Protein AF-A0A524A9Q8-F1 (afdb_monomer_lite)

Secondary structure (DSSP, 8-state):
--------PPPP---HHHHHHHHHHHHHHHHHHHHHHHHHHHHHHHHHHHHHHHHHHHHHHHTTS-HHHHHHHHHHHH-

Foldseek 3Di:
DDDPDDDDDDDDDQDPVNVVVVVVVVVVVVVVVVVVVVVVVVVVVVVVVVVVVLVVQLVVVVVPDPNVVSVVVSVVVPD

Structure (mmCIF, N/CA/C/O backbone):
data_AF-A0A524A9Q8-F1
#
_entry.id   AF-A0A524A9Q8-F1
#
loop_
_atom_site.group_PDB
_atom_site.id
_atom_site.type_symbol
_atom_site.label_atom_id
_atom_site.label_alt_id
_atom_site.label_comp_id
_atom_site.label_asym_id
_atom_site.label_entity_id
_atom_site.label_seq_id
_atom_site.pdbx_PDB_ins_code
_atom_site.Cartn_x
_atom_site.Cartn_y
_atom_site.Cartn_z
_atom_site.occupancy
_atom_site.B_iso_or_equiv
_atom_site.auth_seq_id
_atom_site.auth_comp_id
_atom_site.auth_asym_id
_atom_site.auth_atom_id
_atom_site.pdbx_PDB_model_num
ATOM 1 N N . MET A 1 1 ? 57.752 17.637 -34.239 1.00 46.00 1 MET A N 1
ATOM 2 C CA . MET A 1 1 ? 56.635 17.297 -33.325 1.00 46.00 1 MET A CA 1
ATOM 3 C C . MET A 1 1 ? 55.302 17.512 -34.047 1.00 46.00 1 MET A C 1
ATOM 5 O O . MET A 1 1 ? 54.701 18.573 -33.927 1.00 46.00 1 MET A O 1
ATOM 9 N N . GLY A 1 2 ? 54.875 16.556 -34.881 1.00 45.28 2 GLY A N 1
ATOM 10 C CA . GLY A 1 2 ? 53.632 16.668 -35.656 1.00 45.28 2 GLY A CA 1
ATOM 11 C C . GLY A 1 2 ? 52.423 16.270 -34.813 1.00 45.28 2 GLY A C 1
ATOM 12 O O . GLY A 1 2 ? 52.318 15.120 -34.396 1.00 45.28 2 GLY A O 1
ATOM 13 N N . LYS A 1 3 ? 51.520 17.217 -34.540 1.00 54.69 3 LYS A N 1
ATOM 14 C CA . LYS A 1 3 ? 50.249 16.952 -33.851 1.00 54.69 3 LYS A CA 1
ATOM 15 C C . LYS A 1 3 ? 49.368 16.098 -34.767 1.00 54.69 3 LYS A C 1
ATOM 17 O O . LYS A 1 3 ? 48.962 16.562 -35.830 1.00 54.69 3 LYS A O 1
ATOM 22 N N . SER A 1 4 ? 49.075 14.863 -34.364 1.00 55.72 4 SER A N 1
ATOM 23 C CA . SER A 1 4 ? 48.138 13.988 -35.067 1.00 55.72 4 SER A CA 1
ATOM 24 C C . SER A 1 4 ? 46.739 14.615 -35.053 1.00 55.72 4 SER A C 1
ATOM 26 O O . SER A 1 4 ? 46.067 14.703 -34.026 1.00 55.72 4 SER A O 1
ATOM 28 N N . GLN A 1 5 ? 46.296 15.104 -36.212 1.00 63.56 5 GLN A N 1
ATOM 29 C CA . GLN A 1 5 ? 44.931 15.583 -36.405 1.00 63.56 5 GLN A CA 1
ATOM 30 C C . GLN A 1 5 ? 43.984 14.381 -36.379 1.00 63.56 5 GLN A C 1
ATOM 32 O O . GLN A 1 5 ? 43.841 13.650 -37.358 1.00 63.56 5 GLN A O 1
ATOM 37 N N . GLN A 1 6 ? 43.334 14.154 -35.241 1.00 65.12 6 GLN A N 1
ATOM 38 C CA . GLN A 1 6 ? 42.280 13.155 -35.132 1.00 65.12 6 GLN A CA 1
ATOM 39 C C . GLN A 1 6 ? 41.100 13.591 -36.018 1.00 65.12 6 GLN A C 1
ATOM 41 O O . GLN A 1 6 ? 40.497 14.645 -35.798 1.00 65.12 6 GLN A O 1
ATOM 46 N N . SER A 1 7 ? 40.781 12.812 -37.054 1.00 69.62 7 SER A N 1
ATOM 47 C CA . SER A 1 7 ? 39.715 13.157 -37.995 1.00 69.62 7 SER A CA 1
ATOM 48 C C . SER A 1 7 ? 38.349 13.168 -37.294 1.00 69.62 7 SER A C 1
ATOM 50 O O . SER A 1 7 ? 37.961 12.226 -36.596 1.00 69.62 7 SER A O 1
ATOM 52 N N . LYS A 1 8 ? 37.588 14.257 -37.470 1.00 70.81 8 LYS A N 1
ATOM 53 C CA . LYS A 1 8 ? 36.209 14.370 -36.966 1.00 70.81 8 LYS A CA 1
ATOM 54 C C . LYS A 1 8 ? 35.335 13.296 -37.629 1.00 70.81 8 LYS A C 1
ATOM 56 O O . LYS A 1 8 ? 34.900 13.453 -38.767 1.00 70.81 8 LYS A O 1
ATOM 61 N N . ARG A 1 9 ? 35.039 12.208 -36.910 1.00 75.81 9 ARG A N 1
ATOM 62 C CA . ARG A 1 9 ? 34.095 11.167 -37.354 1.00 75.81 9 ARG A CA 1
ATOM 63 C C . ARG A 1 9 ? 32.665 11.719 -37.415 1.00 75.81 9 ARG A C 1
ATOM 65 O O . ARG A 1 9 ? 32.153 12.250 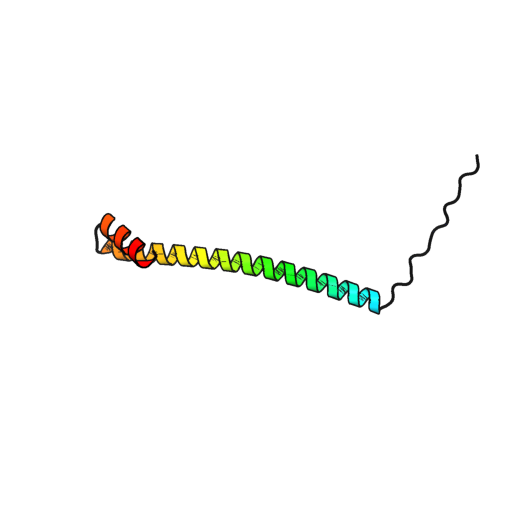-36.430 1.00 75.81 9 ARG A O 1
ATOM 72 N N . ARG A 1 10 ? 31.992 11.558 -38.561 1.00 73.62 10 ARG A N 1
ATOM 73 C CA . ARG A 1 10 ? 30.556 11.859 -38.703 1.00 73.62 10 ARG A CA 1
ATOM 74 C C . ARG A 1 10 ? 29.722 10.838 -37.921 1.00 73.62 10 ARG A C 1
ATOM 76 O O . ARG A 1 10 ? 30.015 9.645 -37.945 1.00 73.62 10 ARG A O 1
ATOM 83 N N . LYS A 1 11 ? 28.671 11.307 -37.236 1.00 74.31 11 LYS A N 1
ATOM 84 C CA . LYS A 1 11 ? 27.705 10.430 -36.551 1.00 74.31 11 LYS A CA 1
ATOM 85 C C . LYS A 1 11 ? 27.000 9.542 -37.580 1.00 74.31 11 LYS A C 1
ATOM 87 O O . LYS A 1 11 ? 26.693 9.998 -38.681 1.00 74.31 11 LYS A O 1
ATOM 92 N N . SER A 1 12 ? 26.740 8.288 -37.218 1.00 75.25 12 SER A N 1
ATOM 93 C CA . SER A 1 12 ? 26.012 7.354 -38.078 1.00 75.25 12 SER A CA 1
ATOM 94 C C . SER A 1 12 ? 24.607 7.879 -38.388 1.00 75.25 12 SER A C 1
ATOM 96 O O . SER A 1 12 ? 23.953 8.504 -37.548 1.00 75.25 12 SER A O 1
ATOM 98 N N . LYS A 1 13 ? 24.137 7.642 -39.618 1.00 80.31 13 LYS A N 1
ATOM 99 C CA . LYS A 1 13 ? 22.791 8.036 -40.045 1.00 80.31 13 LYS A CA 1
ATOM 100 C C . LYS A 1 13 ? 21.778 7.219 -39.242 1.00 80.31 13 LYS A C 1
ATOM 102 O O . LYS A 1 13 ? 21.648 6.016 -39.443 1.00 80.31 13 LYS A O 1
ATOM 107 N N . VAL A 1 14 ? 21.083 7.863 -38.306 1.00 76.62 14 VAL A N 1
ATOM 108 C CA . VAL A 1 14 ? 20.051 7.196 -37.507 1.00 76.62 14 VAL A CA 1
ATOM 109 C C . VAL A 1 14 ? 18.815 7.002 -38.382 1.00 76.62 14 VAL A C 1
ATOM 111 O O . VAL A 1 14 ? 18.221 7.968 -38.862 1.00 76.62 14 VAL A O 1
ATOM 114 N N . SER A 1 15 ? 18.420 5.751 -38.601 1.00 80.50 15 SER A N 1
ATOM 115 C CA . SER A 1 15 ? 17.188 5.429 -39.327 1.00 80.50 15 SER A CA 1
ATOM 116 C C . SER A 1 15 ? 15.946 5.732 -38.479 1.00 80.50 15 SER A C 1
ATOM 118 O O . SER A 1 15 ? 15.965 5.630 -37.247 1.00 80.50 15 SER A O 1
ATOM 120 N N . LYS A 1 16 ? 14.811 6.036 -39.129 1.00 83.31 16 LYS A N 1
ATOM 121 C CA . LYS A 1 16 ? 13.512 6.207 -38.443 1.00 83.31 16 LYS A CA 1
ATOM 122 C C . LYS A 1 16 ? 13.174 5.011 -37.538 1.00 83.31 16 LYS A C 1
ATOM 124 O O . LYS A 1 16 ? 12.667 5.212 -36.433 1.00 83.31 16 LYS A O 1
ATOM 129 N N . GLY A 1 17 ? 13.502 3.790 -37.973 1.00 80.69 17 GLY A N 1
ATOM 130 C CA . GLY A 1 17 ? 13.293 2.557 -37.207 1.00 80.69 17 GLY A CA 1
ATOM 131 C C . GLY A 1 17 ? 14.104 2.502 -35.908 1.00 80.69 17 GLY A C 1
ATOM 132 O O . GLY A 1 17 ? 13.555 2.168 -34.857 1.00 80.69 17 GLY A O 1
ATOM 133 N N . GLN A 1 18 ? 15.378 2.913 -35.934 1.00 79.50 18 GLN A N 1
ATOM 134 C CA . GLN A 1 18 ? 16.218 2.997 -34.729 1.00 79.50 18 GLN A CA 1
ATOM 135 C C . GLN A 1 18 ? 15.663 4.016 -33.724 1.00 79.50 18 GLN A C 1
ATOM 137 O O . GLN A 1 18 ? 15.546 3.710 -32.535 1.00 79.50 18 GLN A O 1
ATOM 142 N N . THR A 1 19 ? 15.225 5.186 -34.198 1.00 85.31 19 THR A N 1
ATOM 143 C CA . THR A 1 19 ? 14.606 6.216 -33.346 1.00 85.31 19 THR A CA 1
ATOM 144 C C . THR A 1 19 ? 13.284 5.742 -32.735 1.00 85.31 19 THR A C 1
ATOM 146 O O . THR A 1 19 ? 13.004 5.998 -31.561 1.00 85.31 19 THR A O 1
ATOM 149 N N . TYR A 1 20 ? 12.448 5.044 -33.507 1.00 89.31 20 TYR A N 1
ATOM 150 C CA . TYR A 1 20 ? 11.176 4.503 -33.021 1.00 89.31 20 TYR A CA 1
ATOM 151 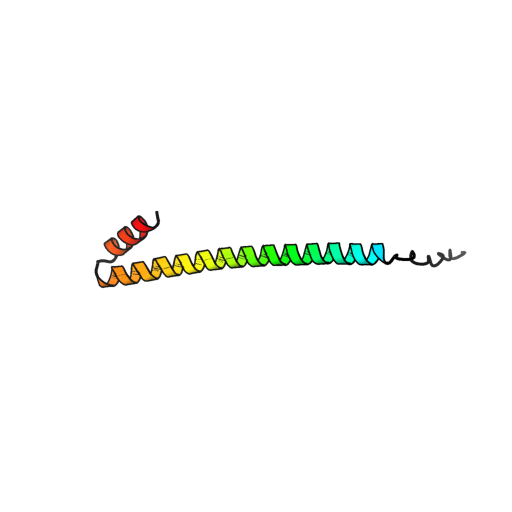C C . TYR A 1 20 ? 11.381 3.402 -31.970 1.00 89.31 20 TYR A C 1
ATOM 153 O O . TYR A 1 20 ? 10.756 3.431 -30.907 1.00 89.31 20 TYR A O 1
ATOM 161 N N . ASN A 1 21 ? 12.315 2.479 -32.209 1.00 88.00 21 ASN A N 1
ATOM 162 C CA . ASN A 1 21 ? 12.644 1.412 -31.264 1.00 88.00 21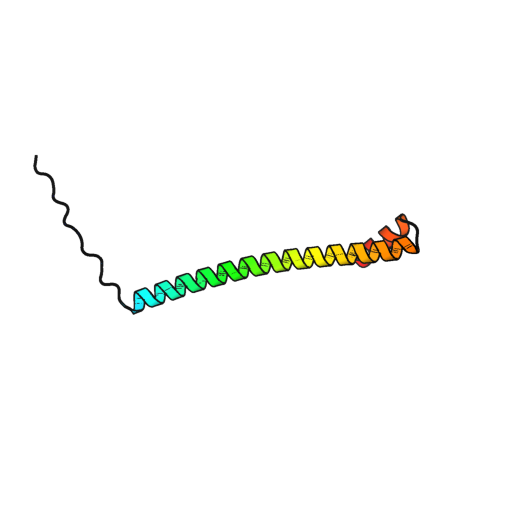 ASN A CA 1
ATOM 163 C C . ASN A 1 21 ? 13.266 1.954 -29.970 1.00 88.00 21 ASN A C 1
ATOM 165 O O . ASN A 1 21 ? 12.908 1.494 -28.883 1.00 88.00 21 ASN A O 1
ATOM 169 N N . GLY A 1 22 ? 14.127 2.973 -30.065 1.00 87.56 22 GLY A N 1
ATOM 170 C CA . GLY A 1 22 ? 14.647 3.696 -28.903 1.00 87.56 22 GLY A CA 1
ATOM 171 C C . GLY A 1 22 ? 13.528 4.300 -28.049 1.00 87.56 22 GLY A C 1
ATOM 172 O O . GLY A 1 22 ? 13.479 4.065 -26.839 1.00 87.56 22 GLY A O 1
ATOM 173 N N . ARG A 1 23 ? 12.559 4.982 -28.680 1.00 90.19 23 ARG A N 1
ATOM 174 C CA . ARG A 1 23 ? 11.371 5.526 -27.994 1.00 90.19 23 ARG A CA 1
ATOM 175 C C . ARG A 1 23 ? 10.526 4.437 -27.335 1.00 90.19 23 ARG A C 1
ATOM 177 O O . ARG A 1 23 ? 10.204 4.552 -26.155 1.00 90.19 23 ARG A O 1
ATOM 184 N N . ARG A 1 24 ? 10.233 3.340 -28.042 1.00 90.44 24 ARG A N 1
ATOM 185 C CA . ARG A 1 24 ? 9.469 2.200 -27.494 1.00 90.44 24 ARG A CA 1
ATOM 186 C C . ARG A 1 24 ? 10.147 1.584 -26.269 1.00 90.44 24 ARG A C 1
ATOM 188 O O . ARG A 1 24 ? 9.465 1.285 -25.290 1.00 90.44 24 ARG A O 1
ATOM 195 N N . ARG A 1 25 ? 11.474 1.411 -26.292 1.00 90.81 25 ARG A N 1
ATOM 196 C CA . ARG A 1 25 ? 12.245 0.907 -25.140 1.00 90.81 25 ARG A CA 1
ATOM 197 C C . ARG A 1 25 ? 12.178 1.875 -23.958 1.00 90.81 25 A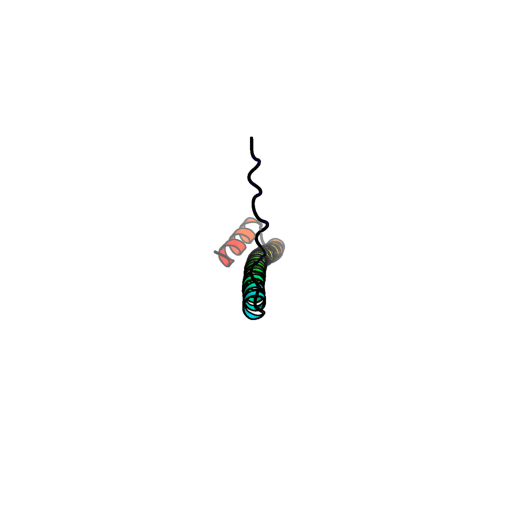RG A C 1
ATOM 199 O O . ARG A 1 25 ? 11.880 1.443 -22.844 1.00 90.81 25 ARG A O 1
ATOM 206 N N . ALA A 1 26 ? 12.374 3.171 -24.202 1.00 90.25 26 ALA A N 1
ATOM 207 C CA . ALA A 1 26 ? 12.267 4.196 -23.167 1.00 90.25 26 ALA A CA 1
ATOM 208 C C . ALA A 1 26 ? 10.866 4.225 -22.531 1.00 90.25 26 ALA A C 1
ATOM 210 O O . ALA A 1 26 ? 10.742 4.232 -21.306 1.00 90.25 26 ALA A O 1
ATOM 211 N N . ASP A 1 27 ? 9.806 4.159 -23.338 1.00 94.88 27 ASP A N 1
ATOM 212 C CA . ASP A 1 27 ? 8.429 4.140 -22.844 1.00 94.88 27 ASP A CA 1
ATOM 213 C C . ASP A 1 27 ? 8.093 2.866 -22.069 1.00 94.88 27 ASP A C 1
ATOM 215 O O . ASP A 1 27 ? 7.434 2.946 -21.029 1.00 94.88 27 ASP A O 1
ATOM 219 N N . ARG A 1 28 ? 8.587 1.697 -22.501 1.00 92.00 28 ARG A N 1
ATOM 220 C CA . ARG A 1 28 ? 8.491 0.460 -21.705 1.00 92.00 28 ARG A CA 1
ATOM 221 C C . ARG A 1 28 ? 9.154 0.640 -20.339 1.00 92.00 28 ARG A C 1
ATOM 223 O O . ARG A 1 28 ? 8.522 0.345 -19.326 1.00 92.00 28 ARG A O 1
ATOM 230 N N . GLY A 1 29 ? 10.363 1.205 -20.298 1.00 91.19 29 GLY A N 1
ATOM 231 C CA . GLY A 1 29 ? 11.065 1.513 -19.049 1.00 91.19 29 GLY A CA 1
ATOM 232 C C . GLY A 1 29 ? 10.279 2.472 -18.147 1.00 91.19 29 GLY A C 1
ATOM 233 O O . GLY A 1 29 ? 10.118 2.219 -16.953 1.00 91.19 29 GLY A O 1
ATOM 234 N N . ARG A 1 30 ? 9.704 3.541 -18.713 1.00 92.56 30 ARG A N 1
ATOM 235 C CA . ARG A 1 30 ? 8.847 4.489 -17.976 1.00 92.56 30 ARG A CA 1
ATOM 236 C C . ARG A 1 30 ? 7.592 3.815 -17.422 1.00 92.56 30 ARG A C 1
ATOM 238 O O . ARG A 1 30 ? 7.257 4.029 -16.257 1.00 92.56 30 ARG A O 1
ATOM 245 N N . ARG A 1 31 ? 6.904 2.992 -18.222 1.00 91.94 31 ARG A N 1
ATOM 246 C CA . ARG A 1 31 ? 5.708 2.247 -17.791 1.00 91.94 31 ARG A CA 1
ATOM 247 C C . ARG A 1 31 ? 6.036 1.269 -16.666 1.00 91.94 31 ARG A C 1
ATOM 249 O O . ARG A 1 31 ? 5.308 1.248 -15.679 1.00 91.94 31 ARG A O 1
ATOM 256 N N . ALA A 1 32 ? 7.140 0.528 -16.769 1.00 91.12 32 ALA A N 1
ATOM 257 C CA . ALA A 1 32 ? 7.592 -0.384 -15.719 1.00 91.12 32 ALA A CA 1
ATOM 258 C C . ALA A 1 32 ? 7.868 0.359 -14.400 1.00 91.12 32 ALA A C 1
ATOM 260 O O . ALA A 1 32 ? 7.327 -0.007 -13.358 1.00 91.12 32 ALA A O 1
ATOM 261 N N . ARG A 1 33 ? 8.604 1.480 -14.452 1.00 90.56 33 ARG A N 1
ATOM 262 C CA . ARG A 1 33 ? 8.856 2.331 -13.272 1.00 90.56 33 ARG A CA 1
ATOM 263 C C . ARG A 1 33 ? 7.563 2.863 -12.649 1.00 90.56 33 ARG A C 1
ATOM 265 O O . ARG A 1 33 ? 7.439 2.894 -11.426 1.00 90.56 33 ARG A O 1
ATOM 272 N N . ARG A 1 34 ? 6.589 3.278 -13.469 1.00 91.44 34 ARG A N 1
ATOM 273 C CA . ARG A 1 34 ? 5.269 3.721 -12.985 1.00 91.44 34 ARG A CA 1
ATOM 274 C C . ARG A 1 34 ? 4.512 2.583 -12.298 1.00 91.44 34 ARG A C 1
ATOM 276 O O . ARG A 1 34 ? 4.032 2.798 -11.192 1.00 91.44 34 ARG A O 1
ATOM 283 N N . ARG A 1 35 ? 4.466 1.384 -12.895 1.00 90.56 35 ARG A N 1
ATOM 284 C CA . ARG A 1 35 ? 3.820 0.198 -12.298 1.00 90.56 35 ARG A CA 1
ATOM 285 C C . ARG A 1 35 ? 4.395 -0.127 -10.920 1.00 90.56 35 ARG A C 1
ATOM 287 O O . ARG A 1 35 ? 3.629 -0.192 -9.966 1.00 90.56 35 ARG A O 1
ATOM 294 N N . ALA A 1 36 ? 5.721 -0.190 -10.793 1.00 89.56 36 ALA A N 1
ATOM 295 C CA . ALA A 1 36 ? 6.382 -0.459 -9.514 1.00 89.56 36 ALA A CA 1
ATOM 296 C C . ALA A 1 36 ? 6.021 0.580 -8.431 1.00 89.56 36 ALA A C 1
ATOM 298 O O . ALA A 1 36 ? 5.685 0.226 -7.301 1.00 89.56 36 ALA A O 1
ATOM 299 N N . ARG A 1 37 ? 6.010 1.878 -8.778 1.00 91.06 37 ARG A N 1
ATOM 300 C CA . ARG A 1 37 ? 5.583 2.946 -7.853 1.00 91.06 37 ARG A CA 1
ATOM 301 C C . ARG A 1 37 ? 4.117 2.801 -7.443 1.00 91.06 37 ARG A C 1
ATOM 303 O O . ARG A 1 37 ? 3.788 2.984 -6.272 1.00 91.06 37 ARG A O 1
ATOM 310 N N . THR A 1 38 ? 3.237 2.480 -8.389 1.00 93.75 38 THR A N 1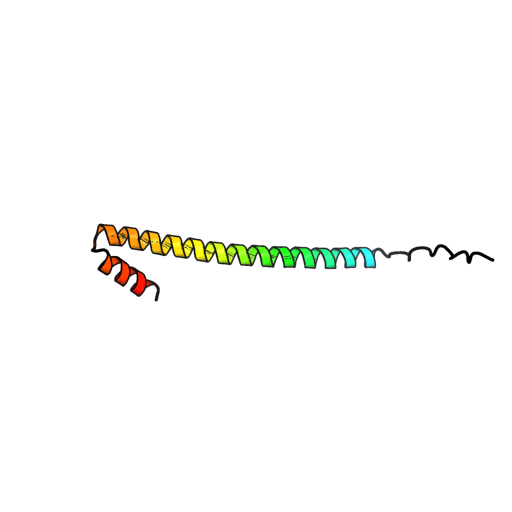
ATOM 311 C CA . THR A 1 38 ? 1.811 2.269 -8.120 1.00 93.75 38 THR A CA 1
ATOM 312 C C . THR A 1 38 ? 1.585 1.062 -7.215 1.00 93.75 38 THR A C 1
ATOM 314 O O . THR A 1 38 ? 0.791 1.151 -6.283 1.00 93.75 38 THR A O 1
ATOM 317 N N . GLU A 1 39 ? 2.284 -0.048 -7.442 1.00 93.31 39 GLU A N 1
ATOM 318 C CA . GLU A 1 39 ? 2.195 -1.239 -6.595 1.00 93.31 39 GLU A CA 1
ATOM 319 C C . GLU A 1 39 ? 2.659 -0.959 -5.169 1.00 93.31 39 GLU A C 1
ATOM 321 O O . GLU A 1 39 ? 1.951 -1.316 -4.226 1.00 93.31 39 GLU A O 1
ATOM 326 N N . ARG A 1 40 ? 3.780 -0.244 -5.000 1.00 92.75 40 ARG A N 1
ATOM 327 C CA . ARG A 1 40 ? 4.264 0.165 -3.676 1.00 92.75 40 ARG A CA 1
ATOM 328 C C . ARG A 1 40 ? 3.222 0.999 -2.932 1.00 92.75 40 ARG A C 1
ATOM 330 O O . ARG A 1 40 ? 2.811 0.627 -1.838 1.00 92.75 40 ARG A O 1
ATOM 337 N N . ARG A 1 41 ? 2.695 2.047 -3.578 1.00 94.38 41 ARG A N 1
ATOM 338 C CA . ARG A 1 41 ? 1.628 2.890 -3.010 1.00 94.38 41 ARG A CA 1
ATOM 339 C C . ARG A 1 41 ? 0.367 2.095 -2.680 1.00 94.38 41 ARG A C 1
ATOM 341 O O . ARG A 1 41 ? -0.266 2.340 -1.662 1.00 94.38 41 ARG A O 1
ATOM 348 N N . ARG A 1 42 ? -0.019 1.130 -3.523 1.00 96.19 42 ARG A N 1
ATOM 349 C CA . ARG A 1 42 ? -1.172 0.255 -3.255 1.00 96.19 42 ARG A CA 1
ATOM 350 C C . ARG A 1 42 ? -0.943 -0.609 -2.017 1.00 96.19 42 ARG A C 1
ATOM 352 O O . ARG A 1 42 ? -1.878 -0.769 -1.237 1.00 96.19 42 ARG A O 1
ATOM 359 N N . ARG A 1 43 ? 0.265 -1.147 -1.817 1.00 95.12 43 ARG A N 1
ATOM 360 C CA . ARG A 1 43 ? 0.622 -1.911 -0.609 1.00 95.12 43 ARG A CA 1
ATOM 361 C C . ARG A 1 43 ? 0.579 -1.026 0.637 1.00 95.12 43 ARG A C 1
ATOM 363 O O . ARG A 1 43 ? -0.121 -1.376 1.583 1.00 95.12 43 ARG A O 1
ATOM 370 N N . GLU A 1 44 ? 1.221 0.140 0.591 1.00 95.19 44 GLU A N 1
ATOM 371 C CA . GLU A 1 44 ? 1.201 1.139 1.673 1.00 95.19 44 GLU A CA 1
ATOM 372 C C . GLU A 1 44 ? -0.244 1.534 2.033 1.00 95.19 44 GLU A C 1
ATOM 374 O O . GLU A 1 44 ? -0.645 1.497 3.195 1.00 95.19 44 GLU A O 1
ATOM 379 N N . HIS A 1 45 ? -1.079 1.817 1.028 1.00 96.44 45 HIS A N 1
ATOM 380 C CA . HIS A 1 45 ? -2.476 2.192 1.240 1.00 96.44 45 HIS A CA 1
ATOM 381 C C . HIS A 1 45 ? -3.304 1.037 1.828 1.00 96.44 45 HIS A C 1
ATOM 383 O O . HIS A 1 45 ? -4.110 1.252 2.734 1.00 96.44 45 HIS A O 1
ATOM 389 N N . ARG A 1 46 ? -3.098 -0.207 1.376 1.00 96.06 46 ARG A N 1
ATOM 390 C CA . ARG A 1 46 ? -3.751 -1.384 1.978 1.00 96.06 46 ARG A CA 1
ATOM 391 C C . ARG A 1 46 ? -3.377 -1.536 3.452 1.00 96.06 46 ARG A C 1
ATOM 393 O O . ARG A 1 46 ? -4.272 -1.720 4.272 1.00 96.06 46 ARG A O 1
ATOM 400 N N . GLN A 1 47 ? -2.095 -1.397 3.792 1.00 96.44 47 GLN A N 1
ATOM 401 C CA . GLN A 1 47 ? -1.619 -1.451 5.177 1.00 96.44 47 GLN A CA 1
ATOM 402 C C . GLN A 1 47 ? -2.225 -0.331 6.028 1.00 96.44 47 GLN A C 1
ATOM 404 O O . GLN A 1 47 ? -2.715 -0.590 7.125 1.00 96.44 47 GLN A O 1
ATOM 409 N N . PHE A 1 48 ? -2.263 0.900 5.513 1.00 96.62 48 PHE A N 1
ATOM 410 C CA . PHE A 1 48 ? -2.892 2.024 6.204 1.00 96.62 48 PHE A CA 1
ATOM 411 C C . PHE A 1 48 ? -4.383 1.778 6.459 1.00 96.62 48 PHE A C 1
ATOM 413 O O . PHE A 1 48 ? -4.849 1.899 7.591 1.00 96.62 48 PHE A O 1
ATOM 420 N N . ARG A 1 49 ? -5.138 1.358 5.435 1.00 96.88 49 ARG A N 1
ATOM 421 C CA . ARG A 1 49 ? -6.569 1.045 5.586 1.00 96.88 49 ARG A CA 1
ATOM 422 C C . ARG A 1 49 ? -6.803 -0.090 6.571 1.00 96.88 49 ARG A C 1
ATOM 424 O O . ARG A 1 49 ? -7.764 -0.028 7.334 1.00 96.88 49 ARG A O 1
ATOM 431 N N . PHE A 1 50 ? -5.936 -1.098 6.573 1.00 96.75 50 PHE A N 1
ATOM 432 C CA . PHE A 1 50 ? -5.989 -2.174 7.552 1.00 96.75 50 PHE A CA 1
ATOM 433 C C . PHE A 1 50 ? -5.776 -1.641 8.974 1.00 96.75 50 PHE A C 1
ATOM 435 O O . PHE A 1 50 ? -6.633 -1.863 9.824 1.00 96.75 50 PHE A O 1
ATOM 442 N N . ARG A 1 51 ? -4.724 -0.843 9.214 1.00 95.69 51 ARG A N 1
ATOM 443 C CA . ARG A 1 51 ? -4.480 -0.192 10.516 1.00 95.69 51 ARG A CA 1
ATOM 444 C C . ARG A 1 51 ? -5.691 0.620 10.979 1.00 95.69 51 ARG A C 1
ATOM 446 O O . ARG A 1 51 ? -6.154 0.444 12.100 1.00 95.69 51 ARG A O 1
ATOM 453 N N . VAL A 1 52 ? -6.260 1.447 10.101 1.00 97.56 52 VAL A N 1
ATOM 454 C CA . VAL A 1 52 ? -7.460 2.242 10.411 1.00 97.56 52 VAL A CA 1
ATOM 455 C C . VAL A 1 52 ? -8.657 1.350 10.748 1.00 97.56 52 VAL A C 1
ATOM 457 O O . VAL A 1 52 ? -9.387 1.648 11.693 1.00 97.56 52 VAL A O 1
ATOM 460 N N . LYS A 1 53 ? -8.868 0.253 10.011 1.00 97.44 53 LYS A N 1
ATOM 461 C CA . LYS A 1 53 ? -9.945 -0.714 10.277 1.00 97.44 53 LYS A CA 1
ATOM 462 C C . LYS A 1 53 ? -9.800 -1.340 11.666 1.00 97.44 53 LYS A C 1
ATOM 464 O O . LYS A 1 53 ? -10.780 -1.363 12.410 1.00 97.44 53 LYS A O 1
ATOM 469 N N . VAL A 1 54 ? -8.594 -1.793 12.014 1.00 97.00 54 VAL A N 1
ATOM 470 C CA . VAL A 1 54 ? -8.278 -2.379 13.326 1.00 97.00 54 VAL A CA 1
ATOM 471 C C . VAL A 1 54 ? -8.529 -1.361 14.439 1.00 97.00 54 VAL A C 1
ATOM 473 O O . VAL A 1 54 ? -9.291 -1.636 15.363 1.00 97.00 54 VAL A O 1
ATOM 476 N 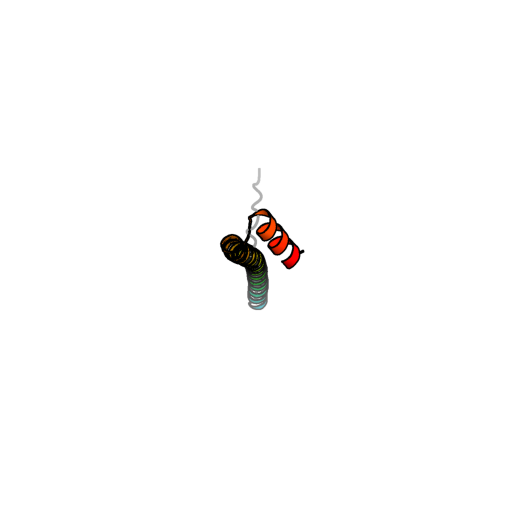N . VAL A 1 55 ? -7.983 -0.146 14.311 1.00 96.31 55 VAL A N 1
ATOM 477 C CA . VAL A 1 55 ? -8.152 0.920 15.313 1.00 96.31 55 VAL A CA 1
ATOM 478 C C . VAL A 1 55 ? -9.621 1.304 15.485 1.00 96.31 55 VAL A C 1
ATOM 480 O O . VAL A 1 55 ? -10.094 1.433 16.611 1.00 96.31 55 VAL A O 1
ATOM 483 N N . ARG A 1 56 ? -10.379 1.469 14.392 1.00 97.19 56 ARG A N 1
ATOM 484 C CA . ARG A 1 56 ? -11.813 1.797 14.471 1.00 97.19 56 ARG A CA 1
ATOM 485 C C . ARG A 1 56 ? -12.602 0.727 15.217 1.00 97.19 56 ARG A C 1
ATOM 487 O O . ARG A 1 56 ? -13.461 1.068 16.026 1.00 97.19 56 ARG A O 1
ATOM 494 N N . TYR A 1 57 ? -12.313 -0.544 14.961 1.00 96.75 57 TYR A N 1
ATOM 495 C CA . TYR A 1 57 ? -12.963 -1.644 15.663 1.00 96.75 57 TYR A CA 1
ATOM 496 C C . TYR A 1 57 ? -12.601 -1.680 17.145 1.00 96.75 57 TYR A C 1
ATOM 498 O O . TYR A 1 57 ? -13.505 -1.730 17.975 1.00 96.75 57 TYR A O 1
ATOM 506 N N . TYR A 1 58 ? -11.313 -1.556 17.477 1.00 96.25 58 TYR A N 1
ATOM 507 C CA . TYR A 1 58 ? -10.856 -1.461 18.862 1.00 96.25 58 TYR A CA 1
ATOM 508 C C . TYR A 1 58 ? -11.556 -0.315 19.603 1.00 96.25 58 TYR A C 1
ATOM 510 O O . TYR A 1 58 ? -12.131 -0.525 20.667 1.00 96.25 58 TYR A O 1
ATOM 518 N N . ARG A 1 59 ? -11.606 0.888 19.009 1.00 96.12 59 ARG A N 1
ATOM 519 C CA . ARG A 1 59 ? -12.293 2.045 19.610 1.00 96.12 59 ARG A CA 1
ATOM 520 C C . ARG A 1 59 ? -13.790 1.808 19.800 1.00 96.12 59 ARG A C 1
ATOM 522 O O . ARG A 1 59 ? -14.354 2.333 20.753 1.00 96.12 59 ARG A O 1
ATOM 529 N N . LYS A 1 60 ? -14.439 1.041 18.917 1.00 96.06 60 LYS A N 1
ATOM 530 C CA . LYS A 1 60 ? -15.847 0.652 19.087 1.00 96.06 60 LYS A CA 1
ATOM 531 C C . LYS A 1 60 ? -16.010 -0.300 20.274 1.00 96.06 60 LYS A C 1
ATOM 533 O O . LYS A 1 60 ? -16.880 -0.060 21.102 1.00 96.06 60 LYS A O 1
ATOM 538 N N . LEU A 1 61 ? -15.160 -1.322 20.380 1.00 95.00 61 LEU A N 1
ATOM 539 C CA . LEU A 1 61 ? -15.173 -2.265 21.502 1.00 95.00 61 LEU A CA 1
ATOM 540 C C . LEU A 1 61 ? -14.880 -1.574 22.833 1.00 95.00 61 LEU A C 1
ATOM 542 O O . LEU A 1 61 ? -15.575 -1.816 23.811 1.00 95.00 61 LEU A O 1
ATOM 546 N N . ARG A 1 62 ? -13.903 -0.664 22.872 1.00 94.50 62 ARG A N 1
ATOM 547 C CA . ARG A 1 62 ? -13.492 0.014 24.108 1.00 94.50 62 ARG A CA 1
ATOM 548 C C . ARG A 1 62 ? -14.607 0.839 24.759 1.00 94.50 62 ARG A C 1
ATOM 550 O O . ARG A 1 62 ? -14.551 1.070 25.958 1.00 94.50 62 ARG A O 1
ATOM 557 N N . LYS A 1 63 ? -15.628 1.244 23.994 1.00 94.88 63 LYS A N 1
ATOM 558 C CA . LYS A 1 63 ? -16.835 1.902 24.527 1.00 94.88 63 LYS A CA 1
ATOM 559 C C . LYS A 1 63 ? -17.758 0.957 25.302 1.00 94.88 63 LYS A C 1
ATOM 561 O O . LYS A 1 63 ? -18.605 1.434 26.040 1.00 94.88 63 LYS A O 1
ATOM 566 N N . GLN A 1 64 ? -17.641 -0.350 25.084 1.00 94.50 64 GLN A N 1
ATOM 567 C CA . GLN A 1 64 ? -18.554 -1.371 25.607 1.00 94.50 64 GLN A CA 1
ATOM 568 C C . GLN A 1 64 ? -17.874 -2.311 26.606 1.00 94.50 64 GLN A C 1
ATOM 570 O O . GLN A 1 64 ? -18.542 -2.867 27.468 1.00 94.50 64 GLN A O 1
ATOM 575 N N . VAL A 1 65 ? -16.558 -2.515 26.487 1.00 95.81 65 VAL A N 1
ATOM 576 C CA . VAL A 1 65 ? -15.809 -3.481 27.299 1.00 95.81 65 VAL A CA 1
ATOM 577 C C . VAL A 1 65 ? -14.535 -2.882 27.899 1.00 95.81 65 VAL A C 1
ATOM 579 O O . VAL A 1 65 ? -14.033 -1.835 27.470 1.00 95.81 65 VAL A O 1
ATOM 582 N N . SER A 1 66 ? -13.978 -3.588 28.887 1.00 95.81 66 SER A N 1
ATOM 583 C CA . SER A 1 66 ? -12.666 -3.276 29.455 1.00 95.81 66 SER A CA 1
ATOM 584 C C . SER A 1 66 ? -11.563 -3.343 28.394 1.00 95.81 66 SER A C 1
ATOM 586 O O . SER A 1 66 ? -11.695 -3.994 27.355 1.00 95.81 66 SER A O 1
ATOM 588 N N . GLU A 1 67 ? -10.451 -2.662 28.658 1.00 93.50 67 GLU A N 1
ATOM 589 C CA . GLU A 1 67 ? -9.333 -2.554 27.718 1.00 93.50 67 GLU A CA 1
ATOM 590 C C . GLU A 1 67 ? -8.792 -3.907 27.294 1.00 93.50 67 GLU A C 1
ATOM 592 O O . GLU A 1 67 ? -8.698 -4.210 26.106 1.00 93.50 67 GLU A O 1
ATOM 597 N N . LYS A 1 68 ? -8.506 -4.738 28.296 1.00 95.25 68 LYS A N 1
ATOM 598 C CA . LYS A 1 68 ? -7.947 -6.070 28.125 1.00 95.25 68 LYS A CA 1
ATOM 599 C C . LYS A 1 68 ? -8.831 -6.915 27.207 1.00 95.25 68 LYS A C 1
ATOM 601 O O . LYS A 1 68 ? -8.346 -7.468 26.225 1.00 95.25 68 LYS A O 1
ATOM 606 N N . ARG A 1 69 ? -10.147 -6.902 27.450 1.00 93.94 69 ARG A N 1
ATOM 607 C CA . ARG A 1 69 ? -11.132 -7.620 26.630 1.00 93.94 69 ARG A CA 1
ATOM 608 C C . ARG A 1 69 ? -11.203 -7.062 25.203 1.00 93.94 69 ARG A C 1
ATOM 610 O O . ARG A 1 69 ? -11.298 -7.828 24.250 1.00 93.94 69 ARG A O 1
ATOM 617 N N . ALA A 1 70 ? -11.134 -5.738 25.029 1.00 94.94 70 ALA A N 1
ATOM 618 C CA . ALA A 1 70 ? -11.122 -5.113 23.705 1.00 94.94 70 ALA A CA 1
ATOM 619 C C . ALA A 1 70 ? -9.880 -5.511 22.894 1.00 94.94 70 ALA A C 1
ATOM 621 O O . ALA A 1 70 ? -9.996 -5.777 21.695 1.00 94.94 70 ALA A O 1
ATOM 622 N N . VAL A 1 71 ? -8.707 -5.567 23.534 1.00 94.62 71 VAL A N 1
ATOM 623 C CA . VAL A 1 71 ? -7.454 -6.015 22.911 1.00 94.62 71 VAL A CA 1
ATOM 624 C C . VAL A 1 71 ? -7.554 -7.484 22.509 1.00 94.62 71 VAL A C 1
ATOM 626 O O . VAL A 1 71 ? -7.319 -7.796 21.345 1.00 94.62 71 VAL A O 1
ATOM 629 N N . GLU A 1 72 ? -7.979 -8.366 23.417 1.00 95.56 72 GLU A N 1
ATOM 630 C CA . GLU A 1 72 ? -8.161 -9.800 23.146 1.00 95.56 72 GLU A CA 1
ATOM 631 C C . GLU A 1 72 ? -9.095 -10.043 21.950 1.00 95.56 72 GLU A C 1
ATOM 633 O O . GLU A 1 72 ? -8.731 -10.752 21.013 1.00 95.56 72 GLU A O 1
ATOM 638 N N . LEU A 1 73 ? -10.259 -9.384 21.919 1.00 94.75 73 LEU A N 1
ATOM 639 C CA . LEU A 1 73 ? -11.228 -9.494 20.820 1.00 94.75 73 LEU A CA 1
ATOM 640 C C . LEU A 1 73 ? -10.720 -8.896 19.499 1.00 94.75 73 LEU A C 1
ATOM 642 O O . LEU A 1 73 ? -11.085 -9.362 18.419 1.00 94.75 73 LEU A O 1
ATOM 646 N N . THR A 1 74 ? -9.905 -7.842 19.566 1.00 94.75 74 THR A N 1
ATOM 647 C CA . THR A 1 74 ? -9.263 -7.242 18.387 1.00 94.75 74 THR A CA 1
ATOM 648 C C . THR A 1 74 ? -8.220 -8.202 17.821 1.00 94.75 74 THR A C 1
ATOM 650 O O . THR A 1 74 ? -8.234 -8.468 16.623 1.00 94.75 74 THR A O 1
ATOM 653 N N . LEU A 1 75 ? -7.360 -8.774 18.666 1.00 94.44 75 LEU A N 1
ATOM 654 C CA . LEU A 1 75 ? -6.343 -9.739 18.249 1.00 94.44 75 LEU A CA 1
ATOM 655 C C . LEU A 1 75 ? -6.970 -11.025 17.707 1.00 94.44 75 LEU A C 1
ATOM 657 O O . LEU A 1 75 ? -6.572 -11.471 16.639 1.00 94.44 75 LEU A O 1
ATOM 661 N N . ALA A 1 76 ? -7.989 -11.573 18.371 1.00 95.00 76 ALA A N 1
ATOM 662 C CA . ALA A 1 76 ? -8.681 -12.783 17.925 1.00 95.00 76 ALA A CA 1
ATOM 663 C C . ALA A 1 76 ? -9.321 -12.640 16.532 1.00 95.00 76 ALA A C 1
ATOM 665 O O . ALA A 1 76 ? -9.460 -13.620 15.812 1.00 95.00 76 ALA A O 1
ATOM 666 N N . ARG A 1 77 ? -9.696 -11.419 16.128 1.00 94.19 77 ARG A N 1
ATOM 667 C CA . ARG A 1 77 ? -10.339 -11.159 14.832 1.00 94.19 77 ARG A CA 1
ATOM 668 C C . ARG A 1 77 ? -9.368 -11.117 13.645 1.00 94.19 77 ARG A C 1
ATOM 670 O O . ARG A 1 77 ? -9.813 -11.280 12.509 1.00 94.19 77 ARG A O 1
ATOM 677 N N . TRP A 1 78 ? -8.092 -10.811 13.884 1.00 91.38 78 TRP A N 1
ATOM 678 C CA . TRP A 1 78 ? -7.080 -10.608 12.833 1.00 91.38 78 TRP A CA 1
ATOM 679 C C . TRP A 1 78 ? -5.779 -11.386 13.053 1.00 91.38 78 TRP A C 1
ATOM 681 O O . TRP A 1 78 ? -4.778 -11.069 12.408 1.00 91.38 78 TRP A O 1
ATOM 691 N N . ARG A 1 79 ? -5.798 -12.365 13.957 1.00 79.88 79 ARG A N 1
ATOM 692 C CA . ARG A 1 79 ? -4.826 -13.459 13.984 1.00 79.88 79 ARG A CA 1
ATOM 693 C C . ARG A 1 79 ? -5.085 -14.394 12.810 1.00 79.88 79 ARG A C 1
ATOM 695 O O . ARG A 1 79 ? -4.078 -14.880 12.260 1.00 79.88 79 ARG A O 1
#

Radius of gyration: 30.42 Å; chains: 1; bounding box: 75×31×70 Å

Sequence (79 aa):
MGKSQQSKRRKSKVSKGQTYNGRRRADRGRRARRRARTERRRREHRQFRFRVKVVRYYRKLRKQVSEKRAVELTLARWR

pLDDT: mean 88.08, std 11.87, range [45.28, 97.56]